Protein AF-W4FS47-F1 (afdb_monomer_lite)

Sequence (102 aa):
MSGLQIQLQKSFGICLNSSHTPDSVQSIPFITGSIRRRYLGIQVGLGSLTDANWDACYRSTVTRLQTASSKTHHQPARALVLKTIVQSKFAFLASHIPPSPS

Secondary structure (DSSP, 8-state):
-------GGG--------S---SEETTEEPP-TT-EEEETTEEEESS--HHHHHHHHHHHHHHHHHHHHHH--SHHHHHHHHHHHHHHHHHHHHTTSPPPP-

Organism: Aphanomyces astaci (NCBI:txid112090)

Radius of gyration: 18.27 Å; chains: 1; bounding box: 43×36×42 Å

Foldseek 3Di:
DDPPDDPPVPDDDQDPDADDDDQDDPPHGHADDQDWDADPQAIDYDDDRPCVSVVSLVVVLVVQLVVLVVPDPDPVVSVVSNVVSVVVSVVVVVVVPPPDDD

pLDDT: mean 74.0, std 14.63, range [38.72, 92.94]

Structure (mmCIF, N/CA/C/O backbone):
data_AF-W4FS47-F1
#
_entry.id   AF-W4FS47-F1
#
loop_
_atom_site.group_PDB
_atom_site.id
_atom_site.type_symbol
_atom_site.label_atom_id
_atom_site.label_alt_id
_atom_site.label_comp_id
_atom_site.label_asym_id
_atom_site.label_entity_id
_atom_site.label_seq_id
_atom_site.pdbx_PDB_ins_code
_atom_site.Cartn_x
_atom_site.Cartn_y
_atom_site.Cartn_z
_atom_site.occupancy
_atom_site.B_iso_or_equiv
_atom_site.auth_seq_id
_atom_site.auth_comp_id
_atom_site.auth_asym_id
_atom_site.auth_atom_id
_atom_site.pdbx_PDB_model_num
ATOM 1 N N . MET A 1 1 ? 14.667 28.037 5.252 1.00 38.72 1 MET A N 1
ATOM 2 C CA . MET A 1 1 ? 14.235 26.647 5.506 1.00 38.72 1 MET A CA 1
ATOM 3 C C . MET A 1 1 ? 15.113 25.730 4.672 1.00 38.72 1 MET A C 1
ATOM 5 O O . MET A 1 1 ? 14.975 25.728 3.458 1.00 38.72 1 MET A O 1
ATOM 9 N N . SER A 1 2 ? 16.084 25.059 5.296 1.00 48.25 2 SER A N 1
ATOM 10 C CA . SER A 1 2 ? 16.956 24.101 4.605 1.00 48.25 2 SER A CA 1
ATOM 11 C C . SER A 1 2 ? 16.155 22.820 4.373 1.00 48.25 2 SER A C 1
ATOM 13 O O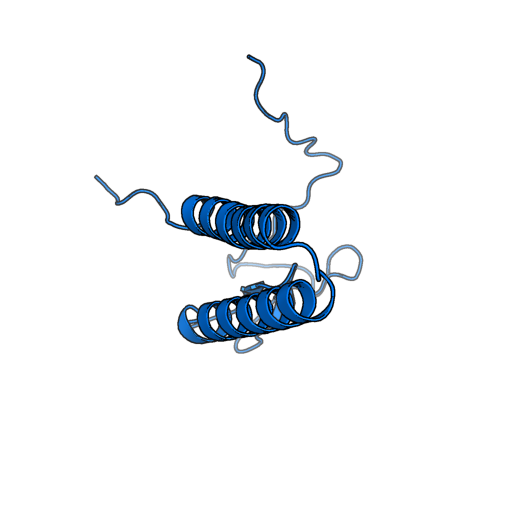 . SER A 1 2 ? 15.693 22.214 5.338 1.00 48.25 2 SER A O 1
ATOM 15 N N . GLY A 1 3 ? 15.895 22.473 3.111 1.00 49.50 3 GLY A N 1
ATOM 16 C CA . GLY A 1 3 ? 15.216 21.227 2.755 1.00 49.50 3 GLY A CA 1
ATOM 17 C C . GLY A 1 3 ? 16.006 19.996 3.211 1.00 49.50 3 GLY A C 1
ATOM 18 O O . GLY A 1 3 ? 17.179 20.090 3.568 1.00 49.50 3 GLY A O 1
ATOM 19 N N . LEU A 1 4 ? 15.356 18.829 3.193 1.00 46.88 4 LEU A N 1
ATOM 20 C CA . LEU A 1 4 ? 15.985 17.531 3.456 1.00 46.88 4 LEU A CA 1
ATOM 21 C C . LEU A 1 4 ? 17.234 17.360 2.573 1.00 46.88 4 LEU A C 1
ATOM 23 O O . LEU A 1 4 ? 17.126 17.123 1.372 1.00 46.88 4 LEU A O 1
ATOM 27 N N . GLN A 1 5 ? 18.423 17.483 3.168 1.00 53.88 5 GLN A N 1
ATOM 28 C CA . GLN A 1 5 ? 19.673 17.166 2.486 1.00 53.88 5 GLN A CA 1
ATOM 29 C C . GLN A 1 5 ? 19.855 15.651 2.473 1.00 53.88 5 GLN A C 1
ATOM 31 O O . GLN A 1 5 ? 20.152 15.026 3.493 1.00 53.88 5 GLN A O 1
ATOM 36 N N . ILE A 1 6 ? 19.650 15.058 1.300 1.00 55.38 6 ILE A N 1
ATOM 37 C CA . ILE A 1 6 ? 19.904 13.641 1.057 1.00 55.38 6 ILE A CA 1
ATOM 38 C C . ILE A 1 6 ? 21.409 13.400 1.232 1.00 55.38 6 ILE A C 1
ATOM 40 O O . ILE A 1 6 ? 22.227 13.894 0.457 1.00 55.38 6 ILE A O 1
ATOM 44 N N . GLN A 1 7 ? 21.788 12.641 2.263 1.00 62.97 7 GLN A N 1
ATOM 45 C CA . GLN A 1 7 ? 23.173 12.211 2.457 1.00 62.97 7 GLN A CA 1
ATOM 46 C C . GLN A 1 7 ? 23.503 11.143 1.419 1.00 62.97 7 GLN A C 1
ATOM 48 O O . GLN A 1 7 ? 23.255 9.963 1.654 1.00 62.97 7 GLN A O 1
ATOM 53 N N . LEU A 1 8 ? 24.067 11.542 0.279 1.00 55.91 8 LEU A N 1
ATOM 54 C CA . LEU A 1 8 ? 24.378 10.640 -0.838 1.00 55.91 8 LEU A CA 1
ATOM 55 C C . LEU A 1 8 ? 25.233 9.431 -0.423 1.00 55.91 8 LEU A C 1
ATOM 57 O O . LEU A 1 8 ? 25.031 8.343 -0.938 1.00 55.91 8 LEU A O 1
ATOM 61 N N . GLN A 1 9 ? 26.113 9.574 0.574 1.00 60.97 9 GLN A N 1
ATOM 62 C CA . GLN A 1 9 ? 26.917 8.454 1.090 1.00 60.97 9 GLN A CA 1
ATOM 63 C C . GLN A 1 9 ? 26.112 7.393 1.865 1.00 60.97 9 GLN A C 1
ATOM 65 O O . GLN A 1 9 ? 26.605 6.291 2.085 1.00 60.97 9 GLN A O 1
ATOM 70 N N . LYS A 1 10 ? 24.888 7.715 2.298 1.00 56.22 10 LYS A N 1
ATOM 71 C CA . LYS A 1 10 ? 23.966 6.807 3.007 1.00 56.22 10 LYS A CA 1
ATOM 72 C C . LYS A 1 10 ? 22.662 6.565 2.246 1.00 56.22 10 LYS A C 1
ATOM 74 O O . LYS A 1 10 ? 21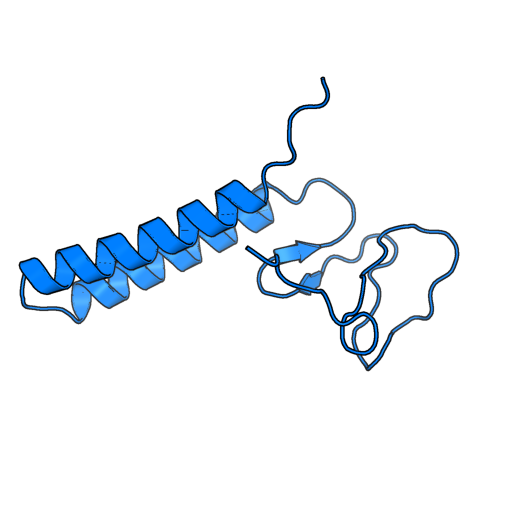.773 5.887 2.753 1.00 56.22 10 LYS A O 1
ATOM 79 N N . SER A 1 11 ? 22.526 7.165 1.069 1.00 51.53 11 SER A N 1
ATOM 80 C CA . SER A 1 11 ? 21.305 7.142 0.273 1.00 51.53 11 SER A CA 1
ATOM 81 C C . SER A 1 11 ? 21.564 6.335 -0.987 1.00 51.53 11 SER A C 1
ATOM 83 O O . SER A 1 11 ? 22.546 6.574 -1.681 1.00 51.53 11 SER A O 1
ATOM 85 N N . PHE A 1 12 ? 20.679 5.392 -1.295 1.00 58.00 12 PHE A N 1
ATOM 86 C CA . PHE A 1 12 ? 20.816 4.529 -2.464 1.00 58.00 12 PHE A CA 1
ATOM 87 C C . PHE A 1 12 ? 19.724 4.859 -3.475 1.00 58.00 12 PHE A C 1
ATOM 89 O O . PHE A 1 12 ? 18.541 4.899 -3.137 1.00 58.00 12 PHE A O 1
ATOM 96 N N . GLY A 1 13 ? 20.128 5.109 -4.719 1.00 54.81 13 GLY A N 1
ATOM 97 C CA . GLY A 1 13 ? 19.212 5.255 -5.843 1.00 54.81 13 GLY A CA 1
ATOM 98 C C . GLY A 1 13 ? 18.991 3.903 -6.510 1.00 54.81 13 GLY A C 1
ATOM 99 O O . GLY A 1 13 ? 19.950 3.268 -6.945 1.00 54.81 13 GLY A O 1
ATOM 100 N N . ILE A 1 14 ? 17.738 3.463 -6.620 1.00 55.03 14 ILE A N 1
ATOM 101 C CA . ILE A 1 14 ? 17.386 2.330 -7.482 1.00 55.03 14 ILE A CA 1
ATOM 102 C C . ILE A 1 14 ? 17.233 2.892 -8.897 1.00 55.03 14 ILE A C 1
ATOM 104 O O . ILE A 1 14 ? 16.207 3.481 -9.230 1.00 55.03 14 ILE A O 1
ATOM 108 N N . CYS A 1 15 ? 18.271 2.750 -9.723 1.00 49.69 15 CYS A N 1
ATOM 109 C CA . CYS A 1 15 ? 18.161 3.041 -11.149 1.00 49.69 15 CYS A CA 1
ATOM 110 C C . CYS A 1 15 ? 17.395 1.906 -11.833 1.00 49.69 15 CYS A C 1
ATOM 112 O O . CYS A 1 15 ? 17.839 0.762 -11.834 1.00 49.69 15 CYS A O 1
ATOM 114 N N . LEU A 1 16 ? 16.249 2.238 -12.427 1.00 56.72 16 LEU A N 1
ATOM 115 C CA . LEU A 1 16 ? 15.424 1.306 -13.203 1.00 56.72 16 LEU A CA 1
ATOM 116 C C . LEU A 1 16 ? 15.892 1.174 -14.665 1.00 56.72 16 LEU A C 1
ATOM 118 O O . LEU A 1 16 ? 15.183 0.589 -15.478 1.00 56.72 16 LEU A O 1
ATOM 122 N N . ASN A 1 17 ? 17.049 1.748 -15.017 1.00 43.34 17 ASN A N 1
ATOM 123 C CA . ASN A 1 17 ? 17.534 1.786 -16.394 1.00 43.34 17 ASN A CA 1
ATOM 124 C C . ASN A 1 17 ? 18.364 0.537 -16.731 1.00 43.34 17 ASN A C 1
ATOM 126 O O . ASN A 1 17 ? 19.177 0.079 -15.931 1.00 43.34 17 ASN A O 1
ATOM 130 N N . SER A 1 18 ? 18.133 -0.015 -17.920 1.00 48.84 18 SER A N 1
ATOM 131 C CA . SER A 1 18 ? 18.437 -1.400 -18.312 1.00 48.84 18 SER A CA 1
ATOM 132 C C . SER A 1 18 ? 19.862 -1.668 -18.810 1.00 48.84 18 SER A C 1
ATOM 134 O O . SER A 1 18 ? 20.151 -2.775 -19.260 1.00 48.84 18 SER A O 1
ATOM 136 N N . SER A 1 19 ? 20.763 -0.688 -18.771 1.00 51.47 19 SER A N 1
ATOM 137 C CA . SER A 1 19 ? 22.120 -0.842 -19.300 1.00 51.47 19 SER A CA 1
ATOM 138 C C . SER A 1 19 ? 23.118 -1.069 -18.166 1.00 51.47 19 SER A C 1
ATOM 140 O O . SER A 1 19 ? 23.748 -0.132 -17.687 1.00 51.47 19 SER A O 1
ATOM 142 N N . HIS A 1 20 ? 23.263 -2.338 -17.784 1.00 52.50 20 HIS A N 1
ATOM 143 C CA . HIS A 1 20 ? 24.298 -2.867 -16.893 1.00 52.50 20 HIS A CA 1
ATOM 144 C C . HIS A 1 20 ? 24.130 -2.541 -15.394 1.00 52.50 20 HIS A C 1
ATOM 146 O O . HIS A 1 20 ? 24.467 -1.457 -14.923 1.00 52.50 20 HIS A O 1
ATOM 152 N N . THR A 1 21 ? 23.682 -3.527 -14.612 1.00 57.16 21 THR A N 1
ATOM 153 C CA . THR A 1 21 ? 23.649 -3.465 -13.143 1.00 57.16 21 THR A CA 1
ATOM 154 C C . THR A 1 21 ? 24.046 -4.819 -12.537 1.00 57.16 21 THR A C 1
ATOM 156 O O . THR A 1 21 ? 23.700 -5.855 -13.098 1.00 57.16 21 THR A O 1
ATOM 159 N N . PRO A 1 22 ? 24.803 -4.843 -11.423 1.00 61.62 22 PRO A N 1
ATOM 160 C CA . PRO A 1 22 ? 25.063 -6.072 -10.665 1.00 61.62 22 PRO A CA 1
ATOM 161 C C . PRO A 1 22 ? 23.744 -6.719 -10.207 1.00 61.62 22 PRO A C 1
ATOM 163 O O . PRO A 1 22 ? 22.765 -6.011 -10.000 1.00 61.62 22 PRO A O 1
ATOM 166 N N . ASP A 1 23 ? 23.708 -8.037 -9.981 1.00 65.00 23 ASP A N 1
ATOM 167 C CA . ASP A 1 23 ? 22.475 -8.749 -9.580 1.00 65.00 23 ASP A CA 1
ATOM 168 C C . ASP A 1 23 ? 21.888 -8.250 -8.244 1.00 65.00 23 ASP A C 1
ATOM 170 O O . ASP A 1 23 ? 20.688 -8.371 -7.977 1.00 65.00 23 ASP A O 1
ATOM 174 N N . SER A 1 24 ? 22.724 -7.651 -7.390 1.00 66.50 24 SER A N 1
ATOM 175 C CA . SER A 1 24 ? 22.309 -7.011 -6.142 1.00 66.50 24 SER A CA 1
ATOM 176 C C . SER A 1 24 ? 23.295 -5.934 -5.683 1.00 66.50 24 SER A C 1
ATOM 178 O O . SER A 1 24 ? 24.476 -5.965 -6.026 1.00 66.50 24 SER A O 1
ATOM 180 N N . VAL A 1 25 ? 22.819 -4.993 -4.867 1.00 70.31 25 VAL A N 1
ATOM 181 C CA . VAL A 1 25 ? 23.643 -4.065 -4.076 1.00 70.31 25 VAL A CA 1
ATOM 182 C C . VAL A 1 25 ? 23.222 -4.206 -2.620 1.00 70.31 25 VAL A C 1
ATOM 184 O O . VAL A 1 25 ? 22.044 -4.070 -2.307 1.00 70.31 25 VAL A O 1
ATOM 187 N N . GLN A 1 26 ? 24.173 -4.505 -1.729 1.00 68.12 26 GLN A N 1
ATOM 188 C CA . GLN A 1 26 ? 23.915 -4.693 -0.290 1.00 68.12 26 GLN A CA 1
ATOM 189 C C . GLN A 1 26 ? 22.755 -5.668 -0.004 1.00 68.12 26 GLN A C 1
ATOM 191 O O . GLN A 1 26 ? 21.877 -5.394 0.811 1.00 68.12 26 GLN A O 1
ATOM 196 N N . SER A 1 27 ? 22.725 -6.796 -0.722 1.00 71.00 27 SER A N 1
ATOM 197 C CA . SER A 1 27 ? 21.660 -7.811 -0.651 1.00 71.00 27 SER A CA 1
ATOM 198 C C . SER A 1 27 ? 20.274 -7.341 -1.115 1.00 71.00 27 SER A C 1
ATOM 200 O O . SER A 1 27 ? 19.309 -8.098 -1.004 1.00 71.00 27 SER A O 1
ATOM 202 N N . ILE A 1 28 ? 20.154 -6.129 -1.667 1.00 70.75 28 ILE A N 1
ATOM 203 C CA . ILE A 1 28 ? 18.958 -5.662 -2.367 1.00 70.75 28 ILE A CA 1
ATOM 204 C C . ILE A 1 28 ? 19.102 -6.060 -3.838 1.00 70.75 28 ILE A C 1
ATOM 206 O O . ILE A 1 28 ? 19.978 -5.541 -4.532 1.00 70.75 28 ILE A O 1
ATOM 210 N N . PRO A 1 29 ? 18.275 -6.985 -4.331 1.00 72.62 29 PRO A N 1
ATOM 211 C CA . PRO A 1 29 ? 18.374 -7.463 -5.700 1.00 72.62 29 PRO A CA 1
ATOM 212 C C . PRO A 1 29 ? 17.835 -6.426 -6.680 1.00 72.62 29 PRO A C 1
ATOM 214 O O . PRO A 1 29 ? 16.784 -5.816 -6.454 1.00 72.62 29 PRO A O 1
ATOM 217 N N . PHE A 1 30 ? 18.519 -6.248 -7.803 1.00 73.62 30 PHE A N 1
ATOM 218 C CA . PHE A 1 30 ? 17.961 -5.439 -8.879 1.00 73.62 30 PHE A CA 1
ATOM 219 C C . PHE A 1 30 ? 16.781 -6.163 -9.524 1.00 73.62 30 PHE A C 1
ATOM 221 O O . PHE A 1 30 ? 16.654 -7.388 -9.464 1.00 73.62 30 PHE A O 1
ATOM 228 N N . ILE A 1 31 ? 15.869 -5.386 -10.100 1.00 74.94 31 ILE A N 1
ATOM 229 C CA . ILE A 1 31 ? 14.746 -5.940 -10.847 1.00 74.94 31 ILE A CA 1
ATOM 230 C C . ILE A 1 31 ? 15.138 -5.959 -12.318 1.00 74.94 31 ILE A C 1
ATOM 232 O O . ILE A 1 31 ? 15.345 -4.906 -12.915 1.00 74.94 31 ILE A O 1
ATOM 236 N N . THR A 1 32 ? 15.228 -7.155 -12.890 1.00 70.69 32 THR A N 1
ATOM 237 C CA . THR A 1 32 ? 15.556 -7.373 -14.299 1.00 70.69 32 THR A CA 1
ATOM 238 C C . THR A 1 32 ? 14.436 -8.146 -14.994 1.00 70.69 32 THR A C 1
ATOM 240 O O . THR A 1 32 ? 13.744 -8.971 -14.391 1.00 70.69 32 THR A O 1
ATOM 243 N N . GLY A 1 33 ? 14.223 -7.853 -16.279 1.00 73.81 33 GLY A N 1
ATOM 244 C CA . GLY A 1 33 ? 13.223 -8.537 -17.102 1.00 73.81 33 GLY A CA 1
ATOM 245 C C . GLY A 1 33 ? 11.799 -8.467 -16.534 1.00 73.81 33 GLY A C 1
ATOM 246 O O . GLY A 1 33 ? 11.320 -7.412 -16.126 1.00 73.81 33 GLY A O 1
ATOM 247 N N . SER A 1 34 ? 11.104 -9.607 -16.520 1.00 73.69 34 SER A N 1
ATOM 248 C CA . SER A 1 34 ? 9.707 -9.733 -16.074 1.00 73.69 34 SER A CA 1
ATOM 249 C C . SER A 1 34 ? 9.533 -9.800 -14.551 1.00 73.69 34 SER A C 1
ATOM 251 O O . SER A 1 34 ? 8.407 -9.945 -14.065 1.00 73.69 34 SER A O 1
ATOM 253 N N . ILE A 1 35 ? 10.622 -9.698 -13.783 1.00 78.56 35 ILE A N 1
ATOM 254 C CA . ILE A 1 35 ? 10.571 -9.799 -12.327 1.00 78.56 35 ILE A CA 1
ATOM 255 C C . ILE A 1 35 ? 9.808 -8.595 -11.763 1.00 78.56 35 ILE A C 1
ATOM 257 O O . ILE A 1 35 ? 9.985 -7.450 -12.174 1.00 78.56 35 ILE A O 1
ATOM 261 N N . ARG A 1 36 ? 8.947 -8.859 -10.779 1.00 83.19 36 ARG A N 1
ATOM 262 C CA . ARG A 1 36 ? 8.290 -7.832 -9.968 1.00 83.19 36 ARG A CA 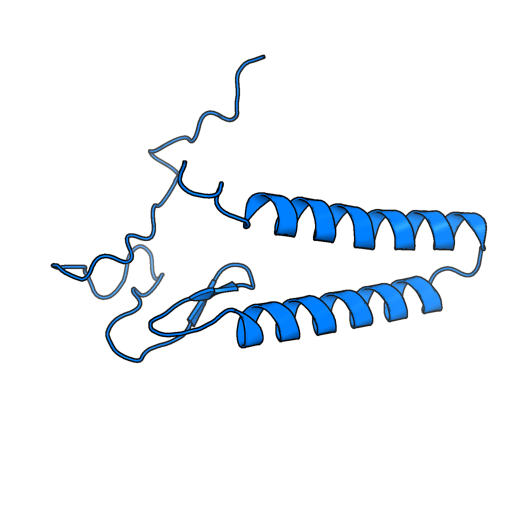1
ATOM 263 C C . ARG A 1 36 ? 8.635 -8.081 -8.511 1.00 83.19 36 ARG A C 1
ATOM 265 O O . ARG A 1 36 ? 8.549 -9.215 -8.043 1.00 83.19 36 ARG A O 1
ATOM 272 N N . ARG A 1 37 ? 8.997 -7.031 -7.777 1.00 82.25 37 ARG A N 1
ATOM 273 C CA . ARG A 1 37 ? 9.322 -7.127 -6.347 1.00 82.25 37 ARG A CA 1
ATOM 274 C C . ARG A 1 37 ? 8.710 -5.976 -5.569 1.00 82.25 37 ARG A C 1
ATOM 276 O O . ARG A 1 37 ? 8.474 -4.912 -6.128 1.00 82.25 37 ARG A O 1
ATOM 283 N N . ARG A 1 38 ? 8.433 -6.184 -4.281 1.00 80.56 38 ARG A N 1
ATOM 284 C CA . ARG A 1 38 ? 7.892 -5.142 -3.404 1.00 80.56 38 ARG A CA 1
ATOM 285 C C . ARG A 1 38 ? 9.003 -4.532 -2.553 1.00 80.56 38 ARG A C 1
ATOM 287 O O . ARG A 1 38 ? 9.617 -5.236 -1.757 1.00 80.56 38 ARG A O 1
ATOM 294 N N . TYR A 1 39 ? 9.207 -3.228 -2.690 1.00 80.88 39 TYR A N 1
ATOM 295 C CA . TYR A 1 39 ? 10.134 -2.425 -1.899 1.00 80.88 39 TYR A CA 1
ATOM 296 C C . TYR A 1 39 ? 9.363 -1.355 -1.144 1.00 80.88 39 TYR A C 1
ATOM 298 O O . TYR A 1 39 ? 8.561 -0.639 -1.734 1.00 80.88 39 TYR A O 1
ATOM 306 N N . LEU A 1 40 ? 9.563 -1.272 0.175 1.00 77.19 40 LEU A N 1
ATOM 307 C CA . LEU A 1 40 ? 8.893 -0.285 1.037 1.00 77.19 40 LEU A CA 1
ATOM 308 C C . LEU A 1 40 ? 7.359 -0.270 0.879 1.00 77.19 40 LEU A C 1
ATOM 310 O O . LEU A 1 40 ? 6.703 0.758 1.010 1.00 77.19 40 LEU A O 1
ATOM 314 N N . GLY A 1 41 ? 6.772 -1.432 0.580 1.00 73.69 41 GLY A N 1
ATOM 315 C CA . GLY A 1 41 ? 5.334 -1.560 0.355 1.00 73.69 41 GLY A CA 1
ATOM 316 C C . GLY A 1 41 ? 4.860 -1.172 -1.048 1.00 73.69 41 GLY A C 1
ATOM 317 O O . GLY A 1 41 ? 3.659 -1.259 -1.283 1.00 73.69 41 GLY A O 1
ATOM 318 N N . ILE A 1 42 ? 5.751 -0.835 -1.980 1.00 79.19 42 ILE A N 1
ATOM 319 C CA . ILE A 1 42 ? 5.449 -0.539 -3.387 1.00 79.19 42 ILE A CA 1
ATOM 320 C C . ILE A 1 42 ? 5.994 -1.662 -4.263 1.00 79.19 42 ILE A C 1
ATOM 322 O O . ILE A 1 42 ? 7.149 -2.057 -4.153 1.00 79.19 42 ILE A O 1
ATOM 326 N N . GLN A 1 43 ? 5.153 -2.206 -5.126 1.00 83.38 43 GLN A N 1
ATOM 327 C CA . GLN A 1 43 ? 5.536 -3.114 -6.189 1.00 83.38 43 GLN A CA 1
ATOM 328 C C . GLN A 1 43 ? 6.241 -2.342 -7.303 1.00 83.38 43 GLN A C 1
ATOM 330 O O . GLN A 1 43 ? 5.715 -1.358 -7.822 1.00 83.38 43 GLN A O 1
ATOM 335 N N . VAL A 1 44 ? 7.432 -2.819 -7.644 1.00 83.69 44 VAL A N 1
ATOM 336 C CA . VAL A 1 44 ? 8.360 -2.267 -8.630 1.00 83.69 44 VAL A CA 1
ATOM 337 C C . VAL A 1 44 ? 8.688 -3.370 -9.645 1.00 83.69 44 VAL A C 1
ATOM 339 O O . VAL A 1 44 ? 8.743 -4.552 -9.290 1.00 83.69 44 VAL A O 1
ATOM 342 N N . GLY A 1 45 ? 8.879 -2.995 -10.908 1.00 83.56 45 GLY A N 1
ATOM 343 C CA . GLY A 1 45 ? 9.179 -3.884 -12.033 1.00 83.56 45 GLY A CA 1
ATOM 344 C C . GLY A 1 45 ? 8.638 -3.334 -13.352 1.00 83.56 45 GLY A C 1
ATOM 345 O O . GLY A 1 45 ? 8.177 -2.195 -13.401 1.00 83.56 45 GLY A O 1
ATOM 346 N N . LEU A 1 46 ? 8.689 -4.134 -14.418 1.00 79.00 46 LEU A N 1
ATOM 347 C CA . LEU A 1 46 ? 8.175 -3.728 -15.730 1.00 79.00 46 LEU A CA 1
ATOM 348 C C . LEU A 1 46 ? 6.644 -3.908 -15.848 1.00 79.00 46 LEU A C 1
ATOM 350 O O . LEU A 1 46 ? 6.044 -4.839 -15.289 1.00 79.00 46 LEU A O 1
ATOM 354 N N . GLY A 1 47 ? 6.020 -3.025 -16.637 1.00 79.31 47 GLY A N 1
ATOM 355 C CA . GLY A 1 47 ? 4.584 -3.007 -16.946 1.00 79.31 47 GLY A CA 1
ATOM 356 C C . GLY A 1 47 ? 3.754 -2.076 -16.054 1.00 79.31 47 GLY A C 1
ATOM 357 O O . GLY A 1 47 ? 4.287 -1.365 -15.207 1.00 79.31 47 GLY A O 1
ATOM 358 N N . SER A 1 48 ? 2.429 -2.079 -16.245 1.00 80.88 48 SER A N 1
ATOM 359 C CA . SER A 1 48 ? 1.513 -1.328 -15.376 1.00 80.88 48 SER A CA 1
ATOM 360 C C . SER A 1 48 ? 1.470 -1.958 -13.983 1.00 80.88 48 SER A C 1
ATOM 362 O O . SER A 1 48 ? 1.171 -3.146 -13.834 1.00 80.88 48 SER A O 1
ATOM 364 N N . LEU A 1 49 ? 1.788 -1.158 -12.966 1.00 81.94 49 LEU A N 1
ATOM 365 C CA . LEU A 1 49 ? 1.807 -1.562 -11.556 1.00 81.94 49 LEU A CA 1
ATOM 366 C C . LEU A 1 49 ? 0.821 -0.757 -10.705 1.00 81.94 49 LEU A C 1
ATOM 368 O O . LEU A 1 49 ? 0.729 -0.989 -9.499 1.00 81.94 49 LEU A O 1
ATOM 372 N N . THR A 1 50 ? 0.097 0.181 -11.320 1.00 80.88 50 THR A N 1
ATOM 373 C CA . THR A 1 50 ? -0.819 1.097 -10.636 1.00 80.88 50 THR A CA 1
ATOM 374 C C . THR A 1 50 ? -1.861 0.325 -9.842 1.00 80.88 50 THR A C 1
ATOM 376 O O . THR A 1 50 ? -1.962 0.533 -8.638 1.00 80.88 50 THR A O 1
ATOM 379 N N . ASP A 1 51 ? -2.536 -0.645 -10.460 1.00 81.75 51 ASP A N 1
ATOM 380 C CA . ASP A 1 51 ? -3.597 -1.414 -9.800 1.00 81.75 51 ASP A CA 1
ATOM 381 C C . ASP A 1 51 ? -3.060 -2.270 -8.649 1.00 81.75 51 ASP A C 1
ATOM 383 O O . ASP A 1 51 ? -3.623 -2.278 -7.558 1.00 81.75 51 ASP A O 1
ATOM 387 N N . ALA A 1 52 ? -1.918 -2.938 -8.847 1.00 82.00 52 ALA A N 1
ATOM 388 C CA . ALA A 1 52 ? -1.295 -3.777 -7.820 1.00 82.00 52 ALA A CA 1
ATOM 389 C C . ALA A 1 52 ? -0.815 -2.962 -6.604 1.00 82.00 52 ALA A C 1
ATOM 391 O O . ALA A 1 52 ? -0.853 -3.425 -5.456 1.00 82.00 52 ALA A O 1
ATOM 392 N N . ASN A 1 53 ? -0.352 -1.735 -6.847 1.00 83.75 53 ASN A N 1
ATOM 393 C CA . ASN A 1 53 ? 0.032 -0.803 -5.794 1.00 83.75 53 ASN A CA 1
ATOM 394 C C . ASN A 1 53 ? -1.183 -0.185 -5.109 1.00 83.75 53 ASN A C 1
ATOM 396 O O . ASN A 1 53 ? -1.198 -0.080 -3.879 1.00 83.75 53 ASN A O 1
ATOM 400 N N . TRP A 1 54 ? -2.207 0.167 -5.882 1.00 84.06 54 TRP A N 1
ATOM 401 C CA . TRP A 1 54 ? -3.432 0.766 -5.380 1.00 84.06 54 TRP A CA 1
ATOM 402 C C . TRP A 1 54 ? -4.234 -0.207 -4.521 1.00 84.06 54 TRP A C 1
ATOM 404 O O . TRP A 1 54 ? -4.572 0.128 -3.388 1.00 84.06 54 TRP A O 1
ATOM 414 N N . ASP A 1 55 ? -4.447 -1.436 -4.992 1.00 86.38 55 ASP A N 1
ATOM 415 C CA . ASP A 1 55 ? -5.186 -2.472 -4.266 1.00 86.38 55 ASP A CA 1
ATOM 416 C C . ASP A 1 55 ? -4.505 -2.812 -2.932 1.00 86.38 55 ASP A C 1
ATOM 418 O O . ASP A 1 55 ? -5.126 -2.795 -1.867 1.00 86.38 55 ASP A O 1
ATOM 422 N N . ALA A 1 56 ? -3.183 -3.002 -2.942 1.00 83.81 56 ALA A N 1
ATOM 423 C CA . ALA A 1 56 ? -2.429 -3.231 -1.712 1.00 83.81 56 ALA A CA 1
ATOM 424 C C . ALA A 1 56 ? -2.492 -2.029 -0.748 1.00 83.81 56 ALA A C 1
ATOM 426 O O . ALA A 1 56 ? -2.617 -2.207 0.470 1.00 83.81 56 ALA A O 1
ATOM 427 N N . CYS A 1 57 ? -2.422 -0.801 -1.273 1.00 83.19 57 CYS A N 1
ATOM 428 C CA . CYS A 1 57 ? -2.550 0.411 -0.469 1.00 83.19 57 CYS A CA 1
ATOM 429 C C . CYS A 1 57 ? -3.948 0.527 0.157 1.00 83.19 57 CYS A C 1
ATOM 431 O O . CYS A 1 57 ? -4.061 0.820 1.355 1.00 83.19 57 CYS A O 1
ATOM 433 N N . TYR A 1 58 ? -4.988 0.254 -0.629 1.00 86.94 58 TYR A N 1
ATOM 434 C CA . TYR A 1 58 ? -6.383 0.283 -0.215 1.00 86.94 58 TYR A CA 1
ATOM 435 C C . TYR A 1 58 ? -6.644 -0.736 0.893 1.00 86.94 58 TYR A C 1
ATOM 437 O O . TYR A 1 58 ? -7.035 -0.345 1.996 1.00 86.94 58 TYR A O 1
ATOM 445 N N . ARG A 1 59 ? -6.316 -2.016 0.664 1.00 90.25 59 ARG A N 1
ATOM 446 C CA . ARG A 1 59 ? -6.490 -3.089 1.659 1.00 90.25 59 ARG A CA 1
ATOM 447 C C . ARG A 1 59 ? -5.780 -2.764 2.971 1.00 90.25 59 ARG A C 1
ATOM 449 O O . ARG A 1 59 ? -6.392 -2.823 4.032 1.00 90.25 59 ARG A O 1
ATOM 456 N N . SER A 1 60 ? -4.517 -2.330 2.903 1.00 87.31 60 SER A N 1
ATOM 457 C CA . SER A 1 60 ? -3.747 -1.930 4.091 1.00 87.31 60 SER A CA 1
ATOM 458 C C . SER A 1 60 ? -4.422 -0.798 4.874 1.00 87.31 60 SER A C 1
ATOM 460 O O . SER A 1 60 ? -4.425 -0.808 6.108 1.00 87.31 60 SER A O 1
ATOM 462 N N . THR A 1 61 ? -5.001 0.174 4.169 1.00 88.56 61 THR A N 1
ATOM 463 C CA . THR A 1 61 ? -5.709 1.299 4.788 1.00 88.56 61 THR A CA 1
ATOM 464 C C . THR A 1 61 ? -6.999 0.829 5.454 1.00 88.56 61 THR A C 1
ATOM 466 O O . THR A 1 61 ? -7.204 1.124 6.630 1.00 88.56 61 THR A O 1
ATOM 469 N N . VAL A 1 62 ? -7.815 0.030 4.762 1.00 92.38 62 VAL A N 1
ATOM 470 C CA . VAL A 1 62 ? -9.055 -0.543 5.309 1.00 92.38 62 VAL A CA 1
ATOM 471 C C . VAL A 1 62 ? -8.778 -1.340 6.583 1.00 92.38 62 VAL A C 1
ATOM 473 O O . VAL A 1 62 ? -9.408 -1.083 7.608 1.00 92.38 62 VAL A O 1
ATOM 476 N N . THR A 1 63 ? -7.786 -2.233 6.572 1.00 92.94 63 THR A N 1
ATOM 477 C CA . THR A 1 63 ? -7.435 -3.044 7.749 1.00 92.94 63 THR A CA 1
ATOM 478 C C . THR A 1 63 ? -7.020 -2.183 8.946 1.00 92.94 63 THR A C 1
ATOM 480 O O . THR A 1 63 ? -7.417 -2.455 10.082 1.00 92.94 63 THR A O 1
ATOM 483 N N . ARG A 1 64 ? -6.251 -1.109 8.720 1.00 89.88 64 ARG A N 1
ATOM 484 C CA . ARG A 1 64 ? -5.854 -0.180 9.794 1.00 89.88 64 ARG A CA 1
ATOM 485 C C . ARG A 1 64 ? -7.043 0.589 10.349 1.00 89.88 64 ARG A C 1
ATOM 487 O O . ARG A 1 64 ? -7.148 0.716 11.565 1.00 89.88 64 ARG A O 1
ATOM 494 N N . LEU A 1 65 ? -7.945 1.051 9.486 1.00 92.06 65 LEU A N 1
ATOM 495 C CA . LEU A 1 65 ? -9.165 1.738 9.909 1.00 92.06 65 LEU A CA 1
ATOM 496 C C . LEU A 1 65 ? -10.074 0.806 10.715 1.00 92.06 65 LEU A C 1
ATOM 498 O O . LEU A 1 65 ? -10.540 1.200 11.779 1.00 92.06 65 LEU A O 1
ATOM 502 N N . GLN A 1 66 ? -10.260 -0.440 10.273 1.00 92.81 66 GLN A N 1
ATOM 503 C CA . GLN A 1 66 ? -11.012 -1.462 11.011 1.00 92.81 66 GLN A CA 1
ATOM 504 C C . GLN A 1 66 ? -10.397 -1.731 12.389 1.00 92.81 66 GLN A C 1
ATOM 506 O O . GLN A 1 66 ? -11.109 -1.754 13.391 1.00 92.81 66 GLN A O 1
ATOM 511 N N . THR A 1 67 ? -9.070 -1.861 12.456 1.00 90.69 67 THR A N 1
ATOM 512 C CA . THR A 1 67 ? -8.346 -2.099 13.714 1.00 90.69 67 THR A CA 1
ATOM 513 C C . THR A 1 67 ? -8.433 -0.905 14.667 1.00 90.69 67 THR A C 1
ATOM 515 O O . THR A 1 67 ? -8.655 -1.075 15.862 1.00 90.69 67 THR A O 1
ATOM 518 N N . ALA A 1 68 ? -8.267 0.319 14.164 1.00 88.50 68 ALA A N 1
ATOM 519 C CA . ALA A 1 68 ? -8.412 1.531 14.970 1.00 88.50 68 ALA A CA 1
ATOM 520 C C . ALA A 1 68 ? -9.854 1.693 15.472 1.00 88.50 68 ALA A C 1
ATOM 522 O O . ALA A 1 68 ? -10.098 2.019 16.631 1.00 88.50 68 ALA A O 1
ATOM 523 N N . SER A 1 69 ? -10.813 1.394 14.601 1.00 88.25 69 SER A N 1
ATOM 524 C CA . SER A 1 69 ? -12.237 1.420 14.896 1.00 88.25 69 SER A CA 1
ATOM 525 C C . SER A 1 69 ? -12.636 0.436 15.997 1.00 88.25 69 SER A C 1
ATOM 527 O O . SER A 1 69 ? -13.490 0.772 16.812 1.00 88.25 69 SER A O 1
ATOM 529 N N . SER A 1 70 ? -12.044 -0.762 16.027 1.00 88.75 70 SER A N 1
ATOM 530 C CA . SER A 1 70 ? -12.356 -1.777 17.040 1.00 88.75 70 SER A CA 1
ATOM 531 C C . SER A 1 70 ? -11.666 -1.532 18.383 1.00 88.75 70 SER A C 1
ATOM 533 O O . SER A 1 70 ? -12.211 -1.916 19.412 1.00 88.75 70 SER A O 1
ATOM 535 N N . LYS A 1 71 ? -10.493 -0.882 18.395 1.00 86.19 71 LYS A N 1
ATOM 536 C CA . LYS A 1 71 ? -9.699 -0.655 19.616 1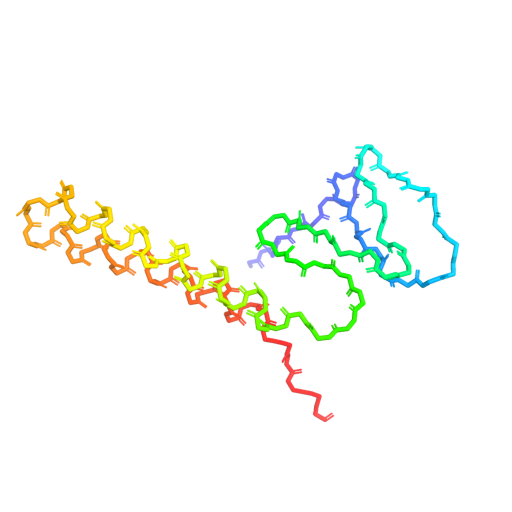.00 86.19 71 LYS A CA 1
ATOM 537 C C . LYS A 1 71 ? -10.029 0.637 20.362 1.00 86.19 71 LYS A C 1
ATOM 539 O O . LYS A 1 71 ? -9.712 0.751 21.543 1.00 86.19 71 LYS A O 1
ATOM 544 N N . THR A 1 72 ? -10.611 1.636 19.700 1.00 82.25 72 THR A N 1
ATOM 545 C CA . THR A 1 72 ? -10.867 2.943 20.321 1.00 82.25 72 THR A CA 1
ATOM 546 C C . THR A 1 72 ? -12.345 3.110 20.667 1.00 82.25 72 THR A C 1
ATOM 548 O O . THR A 1 72 ? -13.169 3.408 19.806 1.00 82.25 72 THR A O 1
ATOM 551 N N . HIS A 1 73 ? -12.679 2.953 21.950 1.00 79.12 73 HIS A N 1
ATOM 552 C CA . HIS A 1 73 ? -14.062 3.031 22.442 1.00 79.12 73 HIS A CA 1
ATOM 553 C C . HIS A 1 73 ? -14.575 4.469 22.635 1.00 79.12 73 HIS A C 1
ATOM 555 O O . HIS A 1 73 ? -15.778 4.710 22.581 1.00 79.12 73 HIS A O 1
ATOM 561 N N . HIS A 1 74 ? -13.678 5.442 22.819 1.00 86.62 74 HIS A N 1
ATOM 562 C CA . HIS A 1 74 ? -14.046 6.850 22.970 1.00 86.62 74 HIS A CA 1
ATOM 563 C C . HIS A 1 74 ? -14.176 7.541 21.602 1.00 86.62 74 HIS A C 1
ATOM 565 O O . HIS A 1 74 ? -13.207 7.616 20.843 1.00 86.62 74 HIS A O 1
ATOM 571 N N . GLN A 1 75 ? -15.366 8.065 21.293 1.00 84.94 75 GLN A N 1
ATOM 572 C CA . GLN A 1 75 ? -15.716 8.597 19.965 1.00 84.94 75 GLN A CA 1
ATOM 573 C C . GLN A 1 75 ? -14.782 9.725 19.463 1.00 84.94 75 GLN A C 1
ATOM 575 O O . GLN A 1 75 ? -14.267 9.600 18.349 1.00 84.94 75 GLN A O 1
ATOM 580 N N . PRO A 1 76 ? -14.461 10.774 20.252 1.00 86.56 76 PRO A N 1
ATOM 581 C CA . PRO A 1 76 ? -13.522 11.822 19.833 1.00 86.56 76 PRO A CA 1
ATOM 582 C C . PRO A 1 76 ? -12.117 11.296 19.513 1.00 86.56 76 PRO A C 1
ATOM 584 O O . PRO A 1 76 ? -11.528 11.647 18.490 1.00 86.56 76 PRO A O 1
ATOM 587 N N . ALA A 1 77 ? -11.591 10.406 20.359 1.00 84.50 77 ALA A N 1
ATOM 588 C CA . ALA A 1 77 ? -10.274 9.805 20.158 1.00 84.50 77 ALA A CA 1
ATOM 589 C C . ALA A 1 77 ? -10.251 8.921 18.902 1.00 84.50 77 ALA A C 1
ATOM 591 O O . ALA A 1 77 ? -9.296 8.962 18.128 1.00 84.50 77 ALA A O 1
ATOM 592 N N . ARG A 1 78 ? -11.330 8.170 18.654 1.00 87.81 78 ARG A N 1
ATOM 593 C CA . ARG A 1 78 ? -11.477 7.344 17.451 1.00 87.81 78 ARG A CA 1
ATOM 594 C C . ARG A 1 78 ? -11.485 8.204 16.191 1.00 87.81 78 ARG A C 1
ATOM 596 O O . ARG A 1 78 ? -10.760 7.892 15.252 1.00 87.81 78 ARG A O 1
ATOM 603 N N . ALA A 1 79 ? -12.239 9.303 16.176 1.00 89.12 79 ALA A N 1
ATOM 604 C CA . ALA A 1 79 ? -12.263 10.226 15.041 1.00 89.12 79 ALA A CA 1
ATOM 605 C C . ALA A 1 79 ? -10.870 10.809 14.743 1.00 89.12 79 ALA A C 1
ATOM 607 O O . ALA A 1 79 ? -10.460 10.857 13.582 1.00 89.12 79 ALA A O 1
ATOM 608 N N . LEU A 1 80 ? -10.115 11.183 15.782 1.00 91.12 80 LEU A N 1
ATOM 609 C CA . LEU A 1 80 ? -8.749 11.688 15.635 1.00 91.12 80 LEU A CA 1
ATOM 610 C C . LEU A 1 80 ? -7.812 10.634 15.022 1.00 91.12 80 LEU A C 1
ATOM 612 O O . LEU A 1 80 ? -7.107 10.932 14.061 1.00 91.12 80 LEU A O 1
ATOM 616 N N . VAL A 1 81 ? -7.838 9.400 15.535 1.00 89.19 81 VAL A N 1
ATOM 617 C CA . VAL A 1 81 ? -6.998 8.297 15.031 1.00 89.19 81 VAL A CA 1
ATOM 618 C C . VAL A 1 81 ? -7.354 7.929 13.589 1.00 89.19 81 VAL A C 1
ATOM 620 O O . VAL A 1 81 ? -6.471 7.714 12.762 1.00 89.19 81 VAL A O 1
ATOM 623 N N . LEU A 1 82 ? -8.642 7.876 13.247 1.00 90.00 82 LEU A N 1
ATOM 624 C CA . LEU A 1 82 ? -9.056 7.605 11.870 1.00 90.00 82 LEU A CA 1
ATOM 625 C C . LEU A 1 82 ? -8.599 8.730 10.930 1.00 90.00 82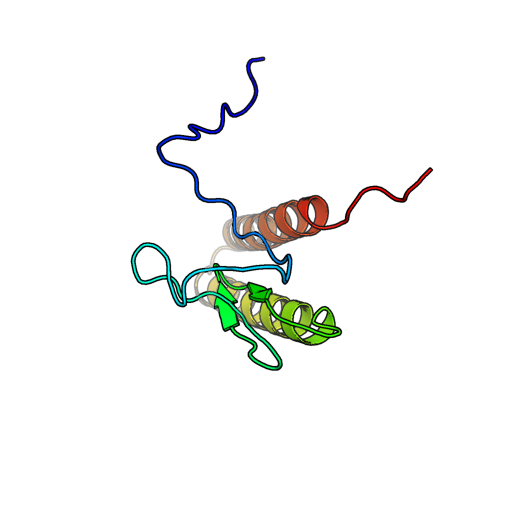 LEU A C 1
ATOM 627 O O . LEU A 1 82 ? -8.061 8.451 9.857 1.00 90.00 82 LEU A O 1
ATOM 631 N N . LYS A 1 83 ? -8.742 9.995 11.351 1.00 91.00 83 LYS A N 1
ATOM 632 C CA . LYS A 1 83 ? -8.286 11.159 10.582 1.00 91.00 83 LYS A CA 1
ATOM 633 C C . LYS A 1 83 ? -6.782 11.109 10.323 1.00 91.00 83 LYS A C 1
ATOM 635 O O . LYS A 1 83 ? -6.374 11.314 9.182 1.00 91.00 83 LYS A O 1
ATOM 640 N N . THR A 1 84 ? -5.964 10.806 11.331 1.00 90.75 84 THR A N 1
ATOM 641 C CA . THR A 1 84 ? -4.505 10.733 11.151 1.00 90.75 84 THR A CA 1
ATOM 642 C C . THR A 1 84 ? -4.101 9.608 10.199 1.00 90.75 84 THR A C 1
ATOM 644 O O . THR A 1 84 ? -3.287 9.843 9.308 1.00 90.75 84 THR A O 1
ATOM 647 N N . ILE A 1 85 ? -4.723 8.423 10.295 1.00 88.75 85 ILE A N 1
ATOM 648 C CA . ILE A 1 85 ? -4.470 7.303 9.368 1.00 88.75 85 ILE A CA 1
ATOM 649 C C . ILE A 1 85 ? -4.743 7.713 7.913 1.00 88.75 85 ILE A C 1
ATOM 651 O O . ILE A 1 85 ? -3.922 7.444 7.030 1.00 88.75 85 ILE A O 1
ATOM 655 N N . VAL A 1 86 ? -5.879 8.368 7.660 1.00 88.50 86 VAL A N 1
ATOM 656 C CA . VAL A 1 86 ? -6.274 8.801 6.312 1.00 88.50 86 VAL A CA 1
ATOM 657 C C . VAL A 1 86 ? -5.359 9.914 5.800 1.00 88.50 86 VAL A C 1
ATOM 659 O O . VAL A 1 86 ? -4.858 9.823 4.680 1.00 88.50 86 VAL A O 1
ATOM 662 N N . GLN A 1 87 ? -5.077 10.935 6.614 1.00 88.50 87 GLN A N 1
ATOM 663 C CA . GLN A 1 87 ? -4.246 12.074 6.207 1.00 88.50 87 GLN A CA 1
ATOM 664 C C . GLN A 1 87 ? -2.819 11.660 5.838 1.00 88.50 87 GLN A C 1
ATOM 666 O O . GLN A 1 87 ? -2.322 12.075 4.792 1.00 88.50 87 GLN A O 1
ATOM 671 N N . SER A 1 88 ? -2.172 10.804 6.635 1.00 82.62 88 SER A N 1
ATOM 672 C CA . SER A 1 88 ? -0.823 10.316 6.315 1.00 82.62 88 SER A CA 1
ATOM 673 C C . SER A 1 88 ? -0.790 9.531 5.001 1.00 82.62 88 SER A C 1
ATOM 675 O O . SER A 1 88 ? 0.169 9.639 4.237 1.00 82.62 88 SER A O 1
ATOM 677 N N . LYS A 1 89 ? -1.848 8.765 4.706 1.00 82.25 89 LYS A N 1
ATOM 678 C CA . LYS A 1 89 ? -1.978 8.039 3.436 1.00 82.25 89 LYS A CA 1
ATOM 679 C C . LYS A 1 89 ? -2.163 8.982 2.250 1.00 82.25 89 LYS A C 1
ATOM 681 O O . LYS A 1 89 ? -1.475 8.809 1.248 1.00 82.25 89 LYS A O 1
ATOM 686 N N . PHE A 1 90 ? -3.029 9.987 2.372 1.00 81.00 90 PHE A N 1
ATOM 687 C CA . PHE A 1 90 ? -3.214 11.001 1.330 1.00 81.00 90 PHE A CA 1
ATOM 688 C C . PHE A 1 90 ? -1.928 11.776 1.046 1.00 81.00 90 PHE A C 1
ATOM 690 O O . PHE A 1 90 ? -1.569 11.931 -0.116 1.00 81.00 90 PHE A O 1
ATOM 697 N N . ALA A 1 91 ? -1.208 12.202 2.085 1.00 80.88 91 ALA A N 1
ATOM 698 C CA . ALA A 1 91 ? 0.055 12.920 1.927 1.00 80.88 91 ALA A CA 1
ATOM 699 C C . ALA A 1 91 ? 1.100 12.087 1.165 1.00 80.88 91 ALA A C 1
ATOM 701 O O . ALA A 1 91 ? 1.752 12.591 0.255 1.00 80.88 91 ALA A O 1
ATOM 702 N N . PHE A 1 92 ? 1.213 10.795 1.489 1.00 77.75 92 PHE A N 1
ATOM 703 C CA . PHE A 1 92 ? 2.114 9.880 0.789 1.00 77.75 92 PHE A CA 1
ATOM 704 C C . PHE A 1 92 ? 1.724 9.672 -0.681 1.00 77.75 92 PHE A C 1
ATOM 706 O O . PHE A 1 92 ? 2.584 9.640 -1.553 1.00 77.75 92 PHE A O 1
ATOM 713 N N . LEU A 1 93 ? 0.430 9.527 -0.975 1.00 73.06 93 LEU A N 1
ATOM 714 C CA . LEU A 1 93 ? -0.042 9.355 -2.351 1.00 73.06 93 LEU A CA 1
ATOM 715 C C . LEU A 1 93 ? 0.137 10.629 -3.180 1.00 73.06 93 LEU A C 1
ATOM 717 O O . LEU A 1 93 ? 0.558 10.551 -4.330 1.00 73.06 93 LEU A O 1
ATOM 721 N N . ALA A 1 94 ? -0.120 11.795 -2.588 1.00 73.94 94 ALA A N 1
ATOM 722 C CA . ALA A 1 94 ? 0.081 13.082 -3.240 1.00 73.94 94 ALA A CA 1
ATOM 723 C C . ALA A 1 94 ? 1.548 13.306 -3.641 1.00 73.94 94 ALA A C 1
ATOM 725 O O . ALA A 1 94 ? 1.801 13.884 -4.691 1.00 73.94 94 ALA A O 1
ATOM 726 N N . SER A 1 95 ? 2.517 12.793 -2.870 1.00 72.00 95 SER A N 1
ATOM 727 C CA . SER A 1 95 ? 3.937 12.881 -3.240 1.00 72.00 95 SER A CA 1
ATOM 728 C C . SER A 1 95 ? 4.351 11.932 -4.374 1.00 72.00 95 SER A C 1
ATOM 730 O O . SER A 1 95 ? 5.480 12.025 -4.845 1.00 72.00 95 SER A O 1
ATOM 732 N N . HIS A 1 96 ? 3.481 11.001 -4.784 1.00 65.75 96 HIS A N 1
ATOM 733 C CA . HIS A 1 96 ? 3.741 10.028 -5.852 1.00 65.75 96 HIS A CA 1
ATOM 734 C C . HIS A 1 96 ? 3.092 10.395 -7.190 1.00 65.75 96 HIS A C 1
ATOM 736 O O . HIS A 1 96 ? 3.372 9.727 -8.182 1.00 65.75 96 HIS A O 1
ATOM 742 N N . ILE A 1 97 ? 2.239 11.422 -7.243 1.00 58.41 97 ILE A N 1
ATOM 743 C CA . ILE A 1 97 ? 1.715 11.938 -8.511 1.00 58.41 97 ILE A CA 1
ATOM 744 C C . ILE A 1 97 ? 2.827 12.801 -9.125 1.00 58.41 97 ILE A C 1
ATOM 746 O O . ILE A 1 97 ? 3.134 13.854 -8.561 1.00 58.41 97 ILE A O 1
ATOM 750 N N . PRO A 1 98 ? 3.475 12.379 -10.228 1.00 51.62 98 PRO A N 1
ATOM 751 C CA . PRO A 1 98 ? 4.439 13.242 -10.893 1.00 51.62 98 PRO A CA 1
ATOM 752 C C . PRO A 1 98 ? 3.713 14.504 -11.388 1.00 51.62 98 PRO A C 1
ATOM 754 O O . PRO A 1 98 ? 2.562 14.403 -11.825 1.00 51.62 98 PRO A O 1
ATOM 757 N N . PRO A 1 99 ? 4.340 15.693 -11.320 1.00 51.47 99 PRO A N 1
ATOM 758 C CA . PRO A 1 99 ? 3.761 16.884 -11.928 1.00 51.47 99 PRO A CA 1
ATOM 759 C C . PRO A 1 99 ? 3.501 16.604 -13.412 1.00 51.47 99 PRO A C 1
ATOM 761 O O . PRO A 1 99 ? 4.339 15.999 -14.085 1.00 51.47 99 PRO A O 1
ATOM 764 N N . SER A 1 100 ? 2.325 17.003 -13.905 1.00 49.75 100 SER A N 1
ATOM 765 C CA . SER A 1 100 ? 2.002 16.897 -15.330 1.00 49.75 100 SER A CA 1
ATOM 766 C C . SER A 1 100 ? 3.104 17.593 -16.133 1.00 49.75 100 SER A C 1
ATOM 768 O O . SER A 1 100 ? 3.448 18.724 -15.776 1.00 49.75 100 SER A O 1
ATOM 770 N N . PRO A 1 101 ? 3.666 16.964 -17.181 1.00 53.03 101 PRO A N 1
ATOM 771 C CA . PRO A 1 101 ? 4.583 17.662 -18.066 1.00 53.03 101 PRO A CA 1
ATOM 772 C C . PRO A 1 101 ? 3.822 18.840 -18.687 1.00 53.03 101 PRO A C 1
ATOM 774 O O . PRO A 1 101 ? 2.747 18.650 -19.260 1.00 53.03 101 PRO A O 1
ATOM 777 N N . SER A 1 102 ? 4.337 20.046 -18.457 1.00 47.16 102 SER A N 1
ATOM 778 C CA . SER A 1 102 ? 3.921 21.296 -19.101 1.00 47.16 102 SER A CA 1
ATOM 779 C C . SER A 1 102 ? 4.480 21.389 -20.510 1.00 47.16 102 SER A C 1
AT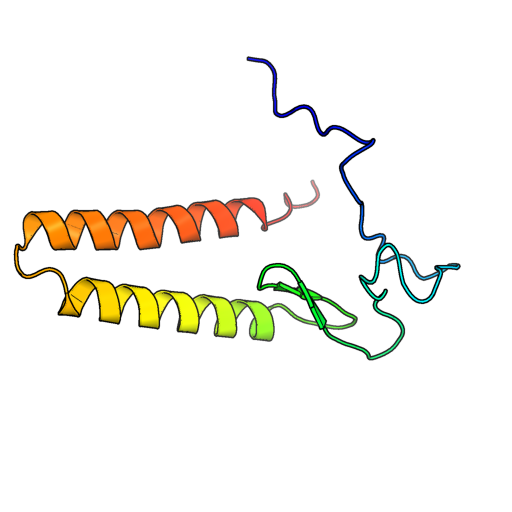OM 781 O O . SER A 1 102 ? 5.682 21.056 -20.640 1.00 47.16 102 SER A O 1
#